Protein AF-X0XK00-F1 (afdb_monomer_lite)

pLDDT: mean 86.01, std 17.43, range [27.38, 98.5]

Secondary structure (DSSP, 8-state):
----------------EEEEEEES--SSEEEEEEEESS--SEEEEEEESSTTS-SB-GGGSEEEEE-TTGGGTEEEEEEE-PPTT-EEEEEEEEESSSEEEESSSSSPEEEEPPP----B-TTSPBPP-PEEEEE-B-TTSSSB-TTPEEEE--TTT-SS-EEEETTSSS-TTEEEEEGGG--

Sequence (183 aa):
MLAAFLICWAHGASAVVSGITFSDVTAGAFAAVWLSDEPVSAATVRVFADGAGTSEITQTLSVTAVSTGLLLGIAKVDVSGVAADTCVYVQTETTGSSSVVEPSSPPYLEVCTEAASRKANALGRPIANDLIRHGILAPDGATPAAGALMLLSVPGLGAHPLSAFAGGGLPSPSAVADLHNLF

Structure (mmCIF, N/CA/C/O backbone):
data_AF-X0XK00-F1
#
_entry.id   AF-X0XK00-F1
#
loop_
_atom_site.group_PDB
_atom_site.id
_atom_site.type_symbol
_atom_site.label_atom_id
_atom_site.label_alt_id
_atom_site.label_comp_id
_atom_site.label_asym_id
_atom_site.label_entity_id
_atom_site.label_seq_id
_atom_site.pdbx_PDB_ins_code
_atom_site.Cartn_x
_atom_site.Cartn_y
_atom_site.Cartn_z
_atom_site.occupancy
_atom_site.B_iso_or_equiv
_atom_site.auth_seq_id
_atom_site.auth_comp_id
_atom_site.auth_asym_id
_atom_site.auth_atom_id
_atom_site.pdbx_PDB_model_num
ATOM 1 N N . MET A 1 1 ? -9.781 -2.656 -44.479 1.00 36.44 1 MET A N 1
ATOM 2 C CA . MET A 1 1 ? -8.563 -2.561 -43.651 1.00 36.44 1 MET A CA 1
ATOM 3 C C . MET A 1 1 ? -8.291 -1.080 -43.455 1.00 36.44 1 MET A C 1
ATOM 5 O O . MET A 1 1 ? -7.930 -0.416 -44.415 1.00 36.44 1 MET A O 1
ATOM 9 N N . LEU A 1 2 ? -8.622 -0.542 -42.281 1.00 27.38 2 LEU A N 1
ATOM 10 C CA . LEU A 1 2 ? -8.510 0.884 -41.973 1.00 27.38 2 LEU A CA 1
ATOM 11 C C . LEU A 1 2 ? -7.689 0.993 -40.686 1.00 27.38 2 LEU A C 1
ATOM 13 O O . LEU A 1 2 ? -8.117 0.490 -39.651 1.00 27.38 2 LEU A O 1
ATOM 17 N N . ALA A 1 3 ? -6.492 1.566 -40.778 1.00 28.45 3 ALA A N 1
ATOM 18 C CA . ALA A 1 3 ? -5.664 1.881 -39.622 1.00 28.45 3 ALA A CA 1
ATOM 19 C C . ALA A 1 3 ? -5.974 3.320 -39.201 1.00 28.45 3 ALA A C 1
ATOM 21 O O . ALA A 1 3 ? -5.832 4.239 -40.006 1.00 28.45 3 ALA A O 1
ATOM 22 N N . ALA A 1 4 ? -6.412 3.507 -37.958 1.00 29.45 4 ALA A N 1
ATOM 23 C CA . ALA A 1 4 ? -6.536 4.820 -37.343 1.00 29.45 4 ALA A CA 1
ATOM 24 C C . ALA A 1 4 ? -5.298 5.060 -36.470 1.00 29.45 4 ALA A C 1
ATOM 26 O O . ALA A 1 4 ? -5.069 4.343 -35.499 1.00 29.45 4 ALA A O 1
ATOM 27 N N . PHE A 1 5 ? -4.494 6.056 -36.841 1.00 29.12 5 PHE A N 1
ATOM 28 C CA . PHE A 1 5 ? -3.445 6.619 -35.994 1.00 29.12 5 PHE A CA 1
ATOM 29 C C . PHE A 1 5 ? -4.077 7.706 -35.118 1.00 29.12 5 PHE A C 1
ATOM 31 O O . PHE A 1 5 ? -4.532 8.727 -35.633 1.00 29.12 5 PHE A O 1
ATOM 38 N N . LEU A 1 6 ? -4.106 7.491 -33.804 1.00 29.06 6 LEU A N 1
ATOM 39 C CA . LEU A 1 6 ? -4.420 8.528 -32.823 1.00 29.06 6 LEU A CA 1
ATOM 40 C C . LEU A 1 6 ? -3.107 9.175 -32.375 1.00 29.06 6 LEU A C 1
ATOM 42 O O . LEU A 1 6 ? -2.339 8.590 -31.618 1.00 29.06 6 LEU A O 1
ATOM 46 N N . ILE A 1 7 ? -2.850 10.387 -32.868 1.00 37.66 7 ILE A N 1
ATOM 47 C CA . ILE A 1 7 ? -1.853 11.294 -32.296 1.00 37.66 7 ILE A CA 1
ATOM 48 C C . ILE A 1 7 ? -2.582 12.069 -31.199 1.00 37.66 7 ILE A C 1
ATOM 50 O O . ILE A 1 7 ? -3.387 12.954 -31.495 1.00 37.66 7 ILE A O 1
ATOM 54 N N . CYS A 1 8 ? -2.352 11.702 -29.939 1.00 31.50 8 CYS A N 1
ATOM 55 C CA . CYS A 1 8 ? -2.875 12.457 -28.808 1.00 31.50 8 CYS A CA 1
ATOM 56 C C . CYS A 1 8 ? -1.949 13.653 -28.559 1.00 31.50 8 CYS A C 1
ATOM 58 O O . CYS A 1 8 ? -0.761 13.489 -28.282 1.00 31.50 8 CYS A O 1
ATOM 60 N N . TRP A 1 9 ? -2.482 14.863 -28.711 1.00 36.12 9 TRP A N 1
ATOM 61 C CA . TRP A 1 9 ? -1.794 16.086 -28.319 1.00 36.12 9 TRP A CA 1
ATOM 62 C C . TRP A 1 9 ? -1.688 16.106 -26.796 1.00 36.12 9 TRP A C 1
ATOM 64 O O . TRP A 1 9 ? -2.719 16.121 -26.126 1.00 36.12 9 TRP A O 1
ATOM 74 N N . ALA A 1 10 ? -0.463 16.122 -26.265 1.00 41.62 10 ALA A N 1
ATOM 75 C CA . ALA A 1 10 ? -0.192 16.265 -24.839 1.00 41.62 10 ALA A CA 1
ATOM 76 C C . ALA A 1 10 ? -0.757 17.599 -24.320 1.00 41.62 10 ALA A C 1
ATOM 78 O O . ALA A 1 10 ? -0.113 18.644 -24.389 1.00 41.62 10 ALA A O 1
ATOM 79 N N . HIS A 1 11 ? -1.988 17.555 -23.822 1.00 41.06 11 HIS A N 1
ATOM 80 C CA . HIS A 1 11 ? -2.536 18.537 -22.900 1.00 41.06 11 HIS A CA 1
ATOM 81 C C . HIS A 1 11 ? -2.357 17.933 -21.515 1.00 41.06 11 HIS A C 1
ATOM 83 O O . HIS A 1 11 ? -2.858 16.834 -21.304 1.00 41.06 11 HIS A O 1
ATOM 89 N N . GLY A 1 12 ? -1.591 18.618 -20.653 1.00 43.31 12 GLY A N 1
ATOM 90 C CA . GLY A 1 12 ? -1.193 18.219 -19.293 1.00 43.31 12 GLY A CA 1
ATOM 91 C C . GLY A 1 12 ? -1.797 16.902 -18.819 1.00 43.31 12 GLY A C 1
ATOM 92 O O . GLY A 1 12 ? -2.921 16.893 -18.323 1.00 43.31 12 GLY A O 1
ATOM 93 N N . ALA A 1 13 ? -1.070 15.803 -19.033 1.00 44.28 13 ALA A N 1
ATOM 94 C CA . ALA A 1 13 ? -1.507 14.493 -18.588 1.00 44.28 13 ALA A CA 1
ATOM 95 C C . ALA A 1 13 ? -1.535 14.514 -17.058 1.00 44.28 13 ALA A C 1
ATOM 97 O O . ALA A 1 13 ? -0.502 14.632 -16.404 1.00 44.28 13 ALA A O 1
ATOM 98 N N . SER A 1 14 ? -2.740 14.498 -16.497 1.00 58.53 14 SER A N 1
ATOM 99 C CA . SER A 1 14 ? -2.912 14.161 -15.094 1.00 58.53 14 SER A CA 1
ATOM 100 C C . SER A 1 14 ? -2.500 12.697 -14.934 1.00 58.53 14 SER A C 1
ATOM 102 O O . SER A 1 14 ? -2.952 11.897 -15.751 1.00 58.53 14 SER A O 1
ATOM 104 N N . ALA A 1 15 ? -1.688 12.341 -13.935 1.00 68.62 15 ALA A N 1
ATOM 105 C CA . ALA A 1 15 ? -1.315 10.947 -13.685 1.00 68.62 15 ALA A 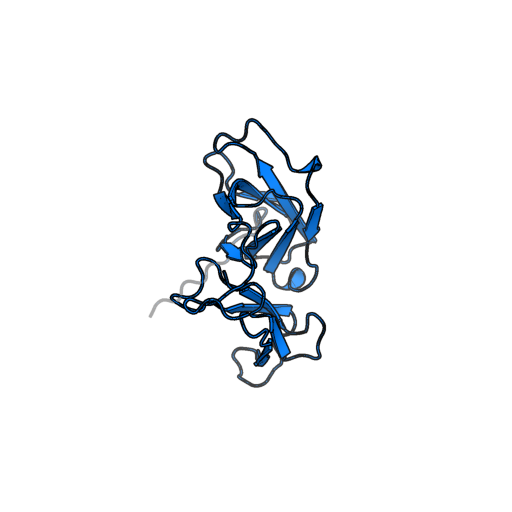CA 1
ATOM 106 C C . ALA A 1 15 ? -2.592 10.109 -13.535 1.00 68.62 15 ALA A C 1
ATOM 108 O O . ALA A 1 15 ? -3.388 10.348 -12.625 1.00 68.62 15 ALA A O 1
ATOM 109 N N . VAL A 1 16 ? -2.841 9.154 -14.424 1.00 83.56 16 VAL A N 1
ATOM 110 C CA . VAL A 1 16 ? -4.029 8.309 -14.301 1.00 83.56 16 VAL A CA 1
ATOM 111 C C . VAL A 1 16 ? -3.704 7.192 -13.320 1.00 83.56 16 VAL A C 1
ATOM 113 O O . VAL A 1 16 ? -2.900 6.306 -13.607 1.00 83.56 16 VAL A O 1
ATOM 116 N N . VAL A 1 17 ? -4.346 7.232 -12.151 1.00 90.19 17 VAL A N 1
ATOM 117 C CA . 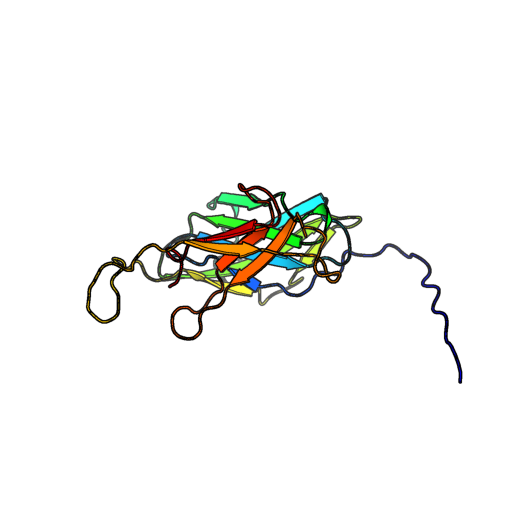VAL A 1 17 ? -4.215 6.203 -11.115 1.00 90.19 17 VAL A CA 1
ATOM 118 C C . VAL A 1 17 ? -5.239 5.091 -11.342 1.00 90.19 17 VAL A C 1
ATOM 120 O O . VAL A 1 17 ? -6.407 5.343 -11.635 1.00 90.19 17 VAL A O 1
ATOM 123 N N . SER A 1 18 ? -4.815 3.836 -11.198 1.00 92.94 18 SER A N 1
ATOM 124 C CA . SER A 1 18 ? -5.688 2.667 -11.322 1.00 92.94 18 SER A CA 1
ATOM 125 C C . SER A 1 18 ? -5.251 1.510 -10.421 1.00 92.94 18 SER A C 1
ATOM 127 O O . SER A 1 18 ? -4.134 1.482 -9.906 1.00 92.94 18 SER A O 1
ATOM 129 N N . GLY A 1 19 ? -6.146 0.535 -10.228 1.00 91.62 19 GLY A N 1
ATOM 130 C CA . GLY A 1 19 ? -5.815 -0.722 -9.550 1.00 91.62 19 GLY A CA 1
ATOM 131 C C . GLY A 1 19 ? -5.444 -0.571 -8.074 1.00 91.62 19 GLY A C 1
ATOM 132 O O . GLY A 1 19 ? -4.612 -1.337 -7.594 1.00 91.62 19 GLY A O 1
ATOM 133 N N . ILE A 1 20 ? -6.026 0.409 -7.369 1.00 95.81 20 ILE A N 1
ATOM 134 C CA . ILE A 1 20 ? -5.771 0.598 -5.938 1.00 95.81 20 ILE A CA 1
ATOM 135 C C . ILE A 1 20 ? -6.235 -0.648 -5.175 1.00 95.81 20 ILE A C 1
ATOM 137 O O . ILE A 1 20 ? -7.388 -1.063 -5.283 1.00 95.81 20 ILE A O 1
ATOM 141 N N . THR A 1 21 ? -5.329 -1.238 -4.404 1.00 96.75 21 THR A N 1
ATOM 142 C CA . THR A 1 21 ? -5.579 -2.402 -3.554 1.00 96.75 21 THR A CA 1
ATOM 143 C C . THR A 1 21 ? -4.784 -2.287 -2.261 1.00 96.75 21 THR A C 1
ATOM 145 O O . THR A 1 21 ? -3.755 -1.614 -2.203 1.00 96.75 21 THR A O 1
ATOM 148 N N . PHE A 1 22 ? -5.235 -2.995 -1.232 1.00 97.44 22 PHE A N 1
ATOM 149 C CA . PHE A 1 22 ? -4.470 -3.175 -0.004 1.00 97.44 22 PHE A CA 1
ATOM 150 C C . PHE A 1 22 ? -3.767 -4.528 -0.011 1.00 97.44 22 PHE A C 1
ATOM 152 O O . PHE A 1 22 ? -4.322 -5.516 -0.496 1.00 97.44 22 PHE A O 1
ATOM 159 N N . SER A 1 23 ? -2.548 -4.563 0.511 1.00 95.81 23 SER A N 1
ATOM 160 C CA . SER A 1 23 ? -1.730 -5.761 0.683 1.00 95.81 23 SER A CA 1
ATOM 161 C C . SER A 1 23 ? -1.050 -5.748 2.046 1.00 95.81 23 SER A C 1
ATOM 163 O O . SER A 1 23 ? -1.068 -4.734 2.737 1.00 95.81 23 SER A O 1
ATOM 165 N N . ASP A 1 24 ? -0.418 -6.860 2.422 1.00 93.94 24 ASP A N 1
ATOM 166 C CA . ASP A 1 24 ? 0.379 -6.975 3.653 1.00 93.94 24 ASP A CA 1
ATOM 167 C C . ASP A 1 24 ? -0.392 -6.514 4.906 1.00 93.94 24 ASP A C 1
ATOM 169 O O . ASP A 1 24 ? 0.168 -5.891 5.809 1.00 93.94 24 ASP A O 1
ATOM 173 N N . VAL A 1 25 ? -1.703 -6.778 4.935 1.00 94.19 25 VAL A N 1
ATOM 174 C CA . VAL A 1 25 ? -2.574 -6.395 6.047 1.00 94.19 25 VAL A CA 1
ATOM 175 C C . VAL A 1 25 ? -2.266 -7.290 7.240 1.00 94.19 25 VAL A C 1
ATOM 177 O O . VAL A 1 25 ? -2.218 -8.512 7.147 1.00 94.19 25 VAL A O 1
ATOM 180 N N . THR A 1 26 ? -2.022 -6.658 8.377 1.00 92.19 26 THR A N 1
ATOM 181 C CA . THR A 1 26 ? -1.709 -7.302 9.649 1.00 92.19 26 THR A CA 1
ATOM 182 C C . THR A 1 26 ? -2.552 -6.675 10.754 1.00 92.19 26 THR A C 1
ATOM 184 O O . THR A 1 26 ? -3.320 -5.742 10.524 1.00 92.19 26 THR A O 1
ATOM 187 N N . ALA A 1 27 ? -2.359 -7.126 11.993 1.00 92.50 27 ALA A N 1
ATOM 188 C CA . ALA A 1 27 ? -3.042 -6.561 13.151 1.00 92.50 27 ALA A CA 1
ATOM 189 C C . ALA A 1 27 ? -2.623 -5.124 13.520 1.00 92.50 27 ALA A C 1
ATOM 191 O O . ALA A 1 27 ? -3.129 -4.583 14.493 1.00 92.50 27 ALA A O 1
ATOM 192 N N . GLY A 1 28 ? -1.686 -4.486 12.816 1.00 94.19 28 GLY A N 1
ATOM 193 C CA . GLY A 1 28 ? -1.363 -3.081 13.107 1.00 94.19 28 GLY A CA 1
ATOM 194 C C . GLY A 1 28 ? -0.738 -2.292 11.966 1.00 94.19 28 GLY A C 1
ATOM 195 O O . GLY A 1 28 ? -0.203 -1.198 12.173 1.00 94.19 28 GLY A O 1
ATOM 196 N N . ALA A 1 29 ? -0.767 -2.861 10.767 1.00 96.38 29 ALA A N 1
ATOM 197 C CA . ALA A 1 29 ? -0.187 -2.278 9.574 1.00 96.38 29 ALA A CA 1
ATOM 198 C C . ALA A 1 29 ? -0.867 -2.836 8.325 1.00 96.38 29 ALA A C 1
ATOM 200 O O . ALA A 1 29 ? -1.423 -3.933 8.361 1.00 96.38 29 ALA A O 1
ATOM 201 N N . PHE A 1 30 ? -0.776 -2.092 7.234 1.00 97.44 30 PHE A N 1
ATOM 202 C CA . PHE A 1 30 ? -1.151 -2.513 5.890 1.00 97.44 30 PHE A CA 1
ATOM 203 C C . PHE A 1 30 ? -0.300 -1.749 4.874 1.00 97.44 30 PHE A C 1
ATOM 205 O O . PHE A 1 30 ? 0.314 -0.735 5.203 1.00 97.44 30 PHE A O 1
ATOM 212 N N . ALA A 1 31 ? -0.298 -2.196 3.626 1.00 98.00 31 ALA A N 1
ATOM 213 C CA . ALA A 1 31 ? 0.248 -1.449 2.505 1.00 98.00 31 ALA A CA 1
ATOM 214 C C . ALA A 1 31 ? -0.863 -1.084 1.519 1.00 98.00 31 ALA A C 1
ATOM 216 O O . ALA A 1 31 ? -1.716 -1.910 1.199 1.00 98.00 31 ALA A O 1
ATOM 217 N N . ALA A 1 32 ? -0.843 0.148 1.021 1.00 98.12 32 ALA A N 1
ATOM 218 C CA . ALA A 1 32 ? -1.645 0.564 -0.122 1.00 98.12 32 ALA A CA 1
ATOM 219 C C . ALA A 1 32 ? -0.789 0.474 -1.387 1.00 98.12 32 ALA A C 1
ATOM 221 O O . ALA A 1 32 ? 0.343 0.958 -1.411 1.00 98.12 32 ALA A O 1
ATOM 222 N N . VAL A 1 33 ? -1.329 -0.146 -2.432 1.00 97.94 33 VAL A N 1
ATOM 223 C CA . VAL A 1 33 ? -0.649 -0.379 -3.706 1.00 97.94 33 VAL A CA 1
ATOM 224 C C . VAL A 1 33 ? -1.532 0.102 -4.841 1.00 97.94 33 VAL A C 1
ATOM 226 O O . VAL A 1 33 ? -2.726 -0.183 -4.851 1.00 97.94 33 VAL A O 1
ATOM 229 N N . TRP A 1 34 ? -0.952 0.795 -5.815 1.00 97.38 34 TRP A N 1
ATOM 230 C CA . TRP A 1 34 ? -1.658 1.203 -7.025 1.00 97.38 34 TRP A CA 1
ATOM 231 C C . TRP A 1 34 ? -0.703 1.421 -8.196 1.00 97.38 34 TRP A C 1
ATOM 233 O O . TRP A 1 34 ? 0.523 1.415 -8.048 1.00 97.38 34 TRP A O 1
ATOM 243 N N . LEU A 1 35 ? -1.290 1.599 -9.376 1.00 96.06 35 LEU A N 1
ATOM 244 C CA . LEU A 1 35 ? -0.587 1.838 -10.627 1.00 96.06 35 LEU A CA 1
ATOM 245 C C . LEU A 1 35 ? -0.860 3.254 -11.131 1.00 96.06 35 LEU A C 1
ATOM 247 O O . LEU A 1 35 ? -1.966 3.771 -10.992 1.00 96.06 35 LEU A O 1
ATOM 251 N N . SER A 1 36 ? 0.154 3.834 -11.751 1.00 95.19 36 SER A N 1
ATOM 252 C CA . SER A 1 36 ? 0.158 5.096 -12.478 1.00 95.19 36 SER A CA 1
ATOM 253 C C . SER A 1 36 ? 0.568 4.811 -13.922 1.00 95.19 36 SER A 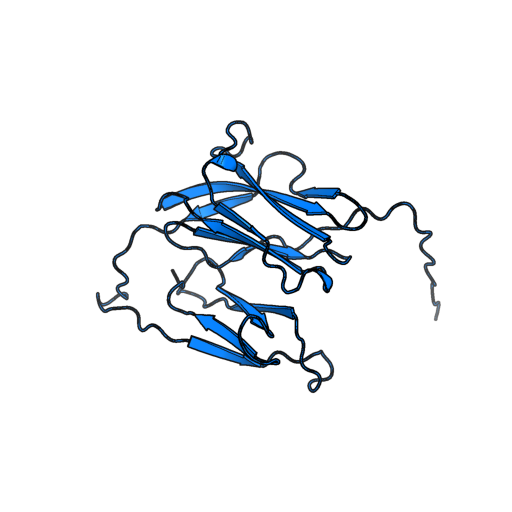C 1
ATOM 255 O O . SER A 1 36 ? 1.411 3.948 -14.176 1.00 95.19 36 SER A O 1
ATOM 257 N N . ASP A 1 37 ? -0.025 5.523 -14.876 1.00 93.62 37 ASP A N 1
ATOM 258 C CA . ASP A 1 37 ? 0.346 5.451 -16.295 1.00 93.62 37 ASP A CA 1
ATOM 259 C C . ASP A 1 37 ? 1.665 6.177 -16.620 1.00 93.62 37 ASP A C 1
ATOM 261 O O . ASP A 1 37 ? 2.212 6.030 -17.715 1.00 93.62 37 ASP A O 1
ATOM 265 N N . GLU A 1 38 ? 2.211 6.904 -15.647 1.00 93.50 38 GLU A N 1
ATOM 266 C CA . GLU A 1 38 ? 3.515 7.559 -15.704 1.00 93.50 38 GLU A CA 1
ATOM 267 C C . GLU A 1 38 ? 4.399 7.234 -14.483 1.00 93.50 38 GLU A C 1
ATOM 269 O O . GLU A 1 38 ? 3.888 6.808 -13.438 1.00 93.50 38 GLU A O 1
ATOM 274 N N . PRO A 1 39 ? 5.727 7.461 -14.568 1.00 95.12 39 PRO A N 1
ATOM 275 C CA . PRO A 1 39 ? 6.619 7.366 -13.417 1.00 95.12 39 PRO A CA 1
ATOM 276 C C . PRO A 1 39 ? 6.163 8.239 -12.243 1.00 95.12 39 PRO A C 1
ATOM 278 O O . PRO A 1 39 ? 5.835 9.414 -12.404 1.00 95.12 39 PRO A O 1
ATOM 281 N N . VAL A 1 40 ? 6.223 7.677 -11.040 1.00 95.31 40 VAL A N 1
ATOM 282 C CA . VAL A 1 40 ? 5.848 8.355 -9.800 1.00 95.31 40 VAL A CA 1
ATOM 283 C C . VAL A 1 40 ? 7.087 8.995 -9.175 1.00 95.31 40 VAL A C 1
ATOM 285 O O . VAL A 1 40 ? 8.110 8.343 -8.981 1.00 95.31 40 VAL A O 1
ATOM 288 N N . SER A 1 41 ? 7.004 10.280 -8.843 1.00 95.31 41 SER A N 1
ATOM 289 C CA . SER A 1 41 ? 8.061 11.005 -8.123 1.00 95.31 41 SER A CA 1
ATOM 290 C C . SER A 1 41 ? 7.872 10.953 -6.605 1.00 95.31 41 SER A C 1
ATOM 292 O O . SER A 1 41 ? 8.850 10.856 -5.865 1.00 95.31 41 SER A O 1
ATOM 294 N N . ALA A 1 42 ? 6.619 10.958 -6.141 1.00 96.25 42 ALA A N 1
ATOM 295 C CA . ALA A 1 42 ? 6.249 10.754 -4.747 1.00 96.25 42 ALA A CA 1
ATOM 296 C C . ALA A 1 42 ? 4.868 10.094 -4.644 1.00 96.25 42 ALA A C 1
ATOM 298 O O . ALA A 1 42 ? 3.979 10.364 -5.450 1.00 96.25 42 ALA A O 1
ATOM 299 N N . ALA A 1 43 ? 4.690 9.251 -3.632 1.00 97.31 43 ALA A N 1
ATOM 300 C CA . ALA A 1 43 ? 3.427 8.607 -3.295 1.00 97.31 43 ALA A CA 1
ATOM 301 C C . ALA A 1 43 ? 3.198 8.740 -1.789 1.00 97.31 43 ALA A C 1
ATOM 303 O O . ALA A 1 43 ? 4.142 8.630 -1.010 1.00 97.31 43 ALA A O 1
ATOM 304 N N . THR A 1 44 ? 1.963 8.975 -1.371 1.00 98.06 44 THR A N 1
ATOM 305 C CA . THR A 1 44 ? 1.576 8.949 0.042 1.00 98.06 44 THR A CA 1
ATOM 306 C C . THR A 1 44 ? 0.107 8.561 0.163 1.00 98.06 44 THR A C 1
ATOM 308 O O . THR A 1 44 ? -0.586 8.369 -0.838 1.00 98.06 44 THR A O 1
ATOM 311 N N . VAL A 1 45 ? -0.370 8.417 1.392 1.00 98.38 45 VAL A N 1
ATOM 312 C CA . VAL A 1 45 ? -1.787 8.238 1.687 1.00 98.38 45 VAL A CA 1
ATOM 313 C C . VAL A 1 45 ? -2.215 9.164 2.816 1.00 98.38 45 VAL A C 1
ATOM 315 O O . VAL A 1 45 ? -1.426 9.475 3.710 1.00 98.38 45 VAL A O 1
ATOM 318 N N . ARG A 1 46 ? -3.484 9.563 2.794 1.00 98.31 46 ARG A N 1
ATOM 319 C CA . ARG A 1 46 ? -4.195 10.095 3.956 1.00 98.31 46 ARG A CA 1
ATOM 320 C C . ARG A 1 46 ? -5.078 9.012 4.536 1.00 98.31 46 ARG A C 1
ATOM 322 O O . ARG A 1 46 ? -5.724 8.273 3.792 1.00 98.31 46 ARG A O 1
ATOM 329 N N . VAL A 1 47 ? -5.110 8.937 5.859 1.00 98.44 47 VAL A N 1
ATOM 330 C CA . VAL A 1 47 ? -5.883 7.940 6.596 1.00 98.44 47 VAL A CA 1
ATOM 331 C C . VAL A 1 47 ? -6.882 8.650 7.493 1.00 98.44 47 VAL A C 1
ATOM 333 O O . VAL A 1 47 ? -6.525 9.572 8.226 1.00 98.44 47 VAL A O 1
ATOM 336 N N . PHE A 1 48 ? -8.127 8.198 7.452 1.00 98.50 48 PHE A N 1
ATOM 337 C CA . PHE A 1 48 ? -9.255 8.752 8.182 1.00 98.50 48 PHE A CA 1
ATOM 338 C C . PHE A 1 48 ? -9.886 7.685 9.081 1.00 98.50 48 PHE A C 1
ATOM 340 O O . PHE A 1 48 ? -9.930 6.505 8.728 1.00 98.50 48 PHE A O 1
ATOM 347 N N . ALA A 1 49 ? -10.396 8.109 10.236 1.00 97.69 49 ALA A N 1
ATOM 348 C CA . ALA A 1 49 ? -11.135 7.253 11.162 1.00 97.69 49 ALA A CA 1
ATOM 349 C C . ALA A 1 49 ? -12.602 7.035 10.740 1.00 97.69 49 ALA A C 1
ATOM 351 O O . ALA A 1 49 ? -13.277 6.169 11.288 1.00 97.69 49 ALA A O 1
ATOM 352 N N . ASP A 1 50 ? -13.102 7.812 9.775 1.00 96.56 50 ASP A N 1
ATOM 353 C CA . ASP A 1 50 ? -14.469 7.733 9.261 1.00 96.56 50 ASP A CA 1
ATOM 354 C C . ASP A 1 50 ? -14.518 7.795 7.730 1.00 96.56 50 ASP A C 1
ATOM 356 O O . ASP A 1 50 ? -13.725 8.484 7.084 1.00 96.56 50 ASP A O 1
ATOM 360 N N . GLY A 1 51 ? -15.507 7.115 7.146 1.00 92.75 51 GLY A N 1
ATOM 361 C CA . GLY A 1 51 ? -15.676 7.041 5.694 1.00 92.75 51 GLY A CA 1
ATOM 362 C C . GLY A 1 51 ? -16.088 8.357 5.036 1.00 92.75 51 GLY A C 1
ATOM 363 O O . GLY A 1 51 ? -15.988 8.468 3.816 1.00 92.75 51 GLY A O 1
ATOM 364 N N . ALA A 1 52 ? -16.526 9.353 5.818 1.00 93.19 52 ALA A N 1
ATOM 365 C CA . ALA A 1 52 ? -16.836 10.695 5.329 1.00 93.19 52 ALA A CA 1
ATOM 366 C C . ALA A 1 52 ? -15.593 11.602 5.247 1.00 93.19 52 ALA A C 1
ATOM 368 O O . ALA A 1 52 ? -15.688 12.706 4.711 1.00 93.19 52 ALA A O 1
ATOM 369 N N . GLY A 1 53 ? -14.435 11.149 5.741 1.00 93.88 53 GLY A N 1
ATOM 370 C CA . GLY A 1 53 ? -13.182 11.889 5.651 1.00 93.88 53 GLY A CA 1
ATOM 371 C C . GLY A 1 53 ? -13.077 13.083 6.599 1.00 93.88 53 GLY A C 1
ATOM 372 O O . GLY A 1 53 ? -12.330 14.017 6.317 1.00 93.88 53 GLY A O 1
ATOM 373 N N . THR A 1 54 ? -13.848 13.102 7.689 1.00 95.62 54 THR A N 1
ATOM 374 C CA . THR A 1 54 ? -13.913 14.253 8.609 1.00 95.62 54 THR A CA 1
ATOM 375 C C . THR A 1 54 ? -12.867 14.206 9.726 1.00 95.62 54 THR A C 1
ATOM 377 O O . THR A 1 54 ? -12.476 15.249 10.250 1.00 95.62 54 THR A O 1
ATOM 380 N N . SER A 1 55 ? -12.382 13.014 10.070 1.00 97.06 55 SER A N 1
ATOM 381 C CA . SER A 1 55 ? -11.409 12.748 11.124 1.00 97.06 55 SER A CA 1
ATOM 382 C C . SER A 1 55 ? -10.147 12.130 10.529 1.00 97.06 55 SER A C 1
ATOM 384 O O . SER A 1 55 ? -9.997 10.912 10.457 1.00 97.06 55 SER A O 1
ATOM 386 N N . GLU A 1 56 ? -9.228 12.980 10.070 1.00 97.88 56 GLU A N 1
ATOM 387 C CA . GLU A 1 56 ? -7.920 12.536 9.581 1.00 97.88 56 GLU A CA 1
ATOM 388 C C . GLU A 1 56 ? -7.003 12.134 10.751 1.00 97.88 56 GLU A C 1
ATOM 390 O O . GLU A 1 56 ? -6.817 12.895 11.702 1.00 97.88 56 GLU A O 1
ATOM 395 N N . ILE A 1 57 ? -6.400 10.947 10.660 1.00 98.19 57 ILE A N 1
ATOM 396 C CA . ILE A 1 57 ? -5.488 10.366 11.659 1.00 98.19 57 ILE A CA 1
ATOM 397 C C . ILE A 1 57 ? -4.081 10.104 11.103 1.00 98.19 57 ILE A C 1
ATOM 399 O O . ILE A 1 57 ? -3.238 9.554 11.804 1.00 98.19 57 ILE A O 1
ATOM 403 N N . THR A 1 58 ? -3.781 10.522 9.868 1.00 97.94 58 THR A N 1
ATOM 404 C CA . THR A 1 58 ? -2.492 10.282 9.188 1.00 97.94 58 THR A CA 1
ATOM 405 C C . THR A 1 58 ? -1.277 10.624 10.061 1.00 97.94 58 THR A C 1
ATOM 407 O O . THR A 1 58 ? -0.313 9.869 10.108 1.00 97.94 58 THR A O 1
ATOM 410 N N . GLN A 1 59 ? -1.334 11.739 10.798 1.00 97.25 59 GLN A N 1
ATOM 411 C CA . GLN A 1 59 ? -0.221 12.242 11.618 1.00 97.25 59 GLN A CA 1
ATOM 412 C C . GLN A 1 59 ? 0.088 11.383 12.854 1.00 97.25 59 GLN A C 1
ATOM 414 O O . GLN A 1 59 ? 1.149 11.542 13.454 1.00 97.25 59 GLN A O 1
ATOM 419 N N . THR A 1 60 ? -0.821 10.493 13.264 1.00 97.25 60 THR A N 1
ATOM 420 C CA . THR A 1 60 ? -0.575 9.554 14.371 1.00 97.25 60 THR A CA 1
ATOM 421 C C . THR A 1 60 ? -0.019 8.217 13.887 1.00 97.25 60 THR A C 1
ATOM 423 O O . THR A 1 60 ? 0.247 7.341 14.707 1.00 97.25 60 THR A O 1
ATOM 426 N N . LEU A 1 61 ? 0.124 8.044 12.573 1.00 98.12 61 LEU A N 1
ATOM 427 C CA . LEU A 1 61 ? 0.580 6.820 11.927 1.00 98.12 61 LEU A CA 1
ATOM 428 C C . LEU A 1 61 ? 1.973 7.020 11.326 1.00 98.12 61 LEU A C 1
ATOM 430 O O . LEU A 1 61 ? 2.411 8.138 11.054 1.00 98.12 61 LEU A O 1
ATOM 434 N N . SER A 1 62 ? 2.673 5.916 11.084 1.00 98.44 62 SER A N 1
ATOM 435 C CA . SER A 1 62 ? 3.876 5.922 10.257 1.00 98.44 62 SER A CA 1
ATOM 436 C C . SER A 1 62 ? 3.489 5.557 8.829 1.00 98.44 62 SER A C 1
ATOM 438 O O . SER A 1 62 ? 3.009 4.451 8.588 1.00 98.44 62 SER A O 1
ATOM 440 N N . VAL A 1 63 ? 3.690 6.494 7.900 1.00 98.38 63 VAL A N 1
ATOM 441 C CA . VAL A 1 63 ? 3.377 6.352 6.472 1.00 98.38 63 VAL A CA 1
ATOM 442 C C . VAL A 1 63 ? 4.670 6.497 5.678 1.00 98.38 63 VAL A C 1
ATOM 444 O O . VAL A 1 63 ? 5.323 7.538 5.746 1.00 98.38 63 VAL A O 1
ATOM 447 N N . THR A 1 64 ? 5.067 5.452 4.952 1.00 98.00 64 THR A N 1
ATOM 448 C CA . THR A 1 64 ? 6.341 5.417 4.221 1.00 98.00 64 THR A CA 1
ATOM 449 C C . THR A 1 64 ? 6.143 4.888 2.808 1.00 98.00 64 THR A C 1
ATOM 451 O O . THR A 1 64 ? 5.674 3.771 2.613 1.00 98.00 64 THR A O 1
ATOM 454 N N . ALA A 1 65 ? 6.543 5.670 1.807 1.00 96.38 65 ALA A N 1
ATOM 455 C CA . ALA A 1 65 ? 6.565 5.208 0.426 1.00 96.38 65 ALA A CA 1
ATOM 456 C C . ALA A 1 65 ? 7.751 4.271 0.175 1.00 96.38 65 ALA A C 1
ATOM 458 O O . ALA A 1 65 ? 8.898 4.595 0.497 1.00 96.38 65 ALA A O 1
ATOM 459 N N . VAL A 1 66 ? 7.486 3.137 -0.466 1.00 94.88 66 VAL A N 1
ATOM 460 C CA . VAL A 1 66 ? 8.527 2.239 -0.957 1.00 94.88 66 VAL A CA 1
ATOM 461 C C . VAL A 1 66 ? 9.022 2.773 -2.297 1.00 94.88 66 VAL A C 1
ATOM 463 O O . VAL A 1 66 ? 8.258 2.927 -3.244 1.00 94.88 66 VAL A O 1
ATOM 466 N N . SER A 1 67 ? 10.322 3.054 -2.394 1.00 91.75 67 SER A N 1
ATOM 467 C CA . SER A 1 67 ? 10.916 3.672 -3.589 1.00 91.75 67 SER A CA 1
ATOM 468 C C . SER A 1 67 ? 11.056 2.722 -4.782 1.00 91.75 67 SER A C 1
ATOM 470 O O . SER A 1 67 ? 11.248 3.157 -5.919 1.00 91.75 67 SER A O 1
ATOM 472 N N . THR A 1 68 ? 10.981 1.415 -4.535 1.00 91.50 68 THR A N 1
ATOM 473 C CA . THR A 1 68 ? 11.084 0.399 -5.585 1.00 91.50 68 THR A CA 1
ATOM 474 C C . THR A 1 68 ? 9.822 0.419 -6.444 1.00 91.50 68 THR A C 1
ATOM 476 O O . THR A 1 68 ? 8.723 0.464 -5.913 1.00 91.50 68 THR A O 1
ATOM 479 N N . GLY A 1 69 ? 9.973 0.403 -7.771 1.00 90.94 69 GLY A N 1
ATOM 480 C CA . GLY A 1 69 ? 8.839 0.388 -8.704 1.00 90.94 69 GLY A CA 1
ATOM 481 C C . GLY A 1 69 ? 8.260 1.763 -9.062 1.00 90.94 69 GLY A C 1
ATOM 482 O O . GLY A 1 69 ? 7.563 1.855 -10.069 1.00 90.94 69 GLY A O 1
ATOM 483 N N . LEU A 1 70 ? 8.623 2.842 -8.354 1.00 93.75 70 LEU A N 1
ATOM 484 C CA . LEU A 1 70 ? 8.110 4.192 -8.642 1.00 93.75 70 LEU A CA 1
ATO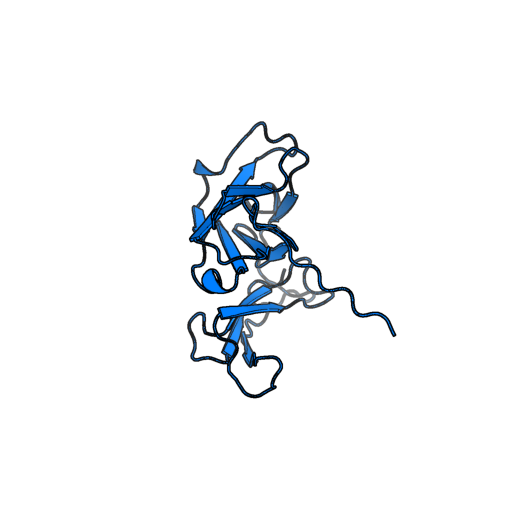M 485 C C . LEU A 1 70 ? 8.390 4.639 -10.088 1.00 93.75 70 LEU A C 1
ATOM 487 O O . LEU A 1 70 ? 7.500 5.139 -10.771 1.00 93.75 70 LEU A O 1
ATOM 491 N N . LEU A 1 71 ? 9.597 4.373 -10.602 1.00 93.19 71 LEU A N 1
ATOM 492 C CA . LEU A 1 71 ? 9.959 4.676 -11.997 1.00 93.19 71 LEU A CA 1
ATOM 493 C C . LEU A 1 71 ? 9.177 3.851 -13.033 1.00 93.19 71 LEU A C 1
ATOM 495 O O . LEU A 1 71 ? 9.163 4.210 -14.206 1.00 93.19 71 LEU A O 1
ATOM 499 N N . LEU A 1 72 ? 8.544 2.756 -12.607 1.00 92.88 72 LEU A N 1
ATOM 500 C CA . LEU A 1 72 ? 7.674 1.913 -13.429 1.00 92.88 72 LEU A CA 1
ATOM 501 C C . LEU A 1 72 ? 6.191 2.277 -13.270 1.00 92.88 72 LEU A C 1
ATOM 503 O O . LEU A 1 72 ? 5.341 1.548 -13.770 1.00 92.88 72 LEU A O 1
ATOM 507 N N . GLY A 1 73 ? 5.875 3.356 -12.546 1.00 95.06 73 GLY A N 1
ATOM 508 C CA . GLY A 1 73 ? 4.497 3.742 -12.256 1.00 95.06 73 GLY A CA 1
ATOM 509 C C . GLY A 1 73 ? 3.841 2.903 -11.157 1.00 95.06 73 GLY A C 1
ATOM 510 O O . GLY A 1 73 ? 2.628 2.940 -11.013 1.00 95.06 73 GLY A O 1
ATOM 511 N N . ILE A 1 74 ? 4.600 2.130 -10.376 1.00 96.19 74 ILE A N 1
ATOM 512 C CA . ILE A 1 74 ? 4.051 1.324 -9.280 1.00 96.19 74 ILE A CA 1
ATOM 513 C C . ILE A 1 74 ? 4.290 2.060 -7.969 1.00 96.19 74 ILE A C 1
ATOM 515 O O . ILE A 1 74 ? 5.436 2.271 -7.574 1.00 96.19 74 ILE A O 1
ATOM 519 N N . ALA A 1 75 ? 3.213 2.411 -7.277 1.00 97.25 75 ALA A N 1
ATOM 520 C CA . ALA A 1 75 ? 3.279 2.986 -5.946 1.00 97.25 75 ALA A CA 1
ATOM 521 C C . ALA A 1 75 ? 2.923 1.927 -4.903 1.00 97.25 75 ALA A C 1
ATOM 523 O O . ALA A 1 75 ? 1.925 1.218 -5.030 1.00 97.25 75 ALA A O 1
ATOM 524 N N . LYS A 1 76 ? 3.748 1.838 -3.859 1.00 97.75 76 LYS A N 1
ATOM 525 C CA . LYS A 1 76 ? 3.458 1.098 -2.631 1.00 97.75 76 LYS A CA 1
ATOM 526 C C . LYS A 1 76 ? 3.756 2.010 -1.449 1.00 97.75 76 LYS A C 1
ATOM 528 O O . LYS A 1 76 ? 4.848 2.573 -1.370 1.00 97.75 76 LYS A O 1
ATOM 533 N N . VAL A 1 77 ? 2.799 2.147 -0.543 1.00 98.50 77 VAL A N 1
ATOM 534 C CA . VAL A 1 77 ? 2.936 2.935 0.683 1.00 98.50 77 VAL A CA 1
ATOM 535 C C . VAL A 1 77 ? 2.609 2.050 1.872 1.00 98.50 77 VAL A C 1
ATOM 537 O O . VAL A 1 77 ? 1.487 1.562 1.990 1.00 98.50 77 VAL A O 1
ATOM 540 N N . ASP A 1 78 ? 3.593 1.860 2.744 1.00 98.25 78 ASP A N 1
ATOM 541 C CA . ASP A 1 78 ? 3.448 1.123 3.992 1.00 98.25 78 ASP A CA 1
ATOM 542 C C . ASP A 1 78 ? 2.866 2.052 5.066 1.00 98.25 78 ASP A C 1
ATOM 544 O O . ASP A 1 78 ? 3.372 3.155 5.293 1.00 98.25 78 ASP A O 1
ATOM 548 N N . VAL A 1 79 ? 1.811 1.595 5.738 1.00 98.50 79 VAL A N 1
ATOM 549 C CA . VAL A 1 79 ? 1.138 2.288 6.840 1.00 98.50 79 VAL A CA 1
ATOM 550 C C . VAL A 1 79 ? 1.212 1.412 8.083 1.00 98.50 79 VAL A C 1
ATOM 552 O O . VAL A 1 79 ? 0.809 0.252 8.057 1.00 98.50 79 VAL A O 1
ATOM 555 N N . SER A 1 80 ? 1.700 1.955 9.196 1.00 98.06 80 SER A N 1
ATOM 556 C CA . SER A 1 80 ? 1.772 1.239 10.475 1.00 98.06 80 SER A CA 1
ATOM 557 C C . SER A 1 80 ? 1.387 2.119 11.662 1.00 98.06 80 SER A C 1
ATOM 559 O O . SER A 1 80 ? 1.387 3.348 11.575 1.00 98.06 80 SER A O 1
ATOM 561 N N . GLY A 1 81 ? 1.045 1.477 12.782 1.00 97.12 81 GLY A N 1
ATOM 562 C CA . GLY A 1 81 ? 0.557 2.150 13.991 1.00 97.12 81 GLY A CA 1
ATOM 563 C C . GLY A 1 81 ? -0.969 2.199 14.096 1.00 97.12 81 GLY A C 1
ATOM 564 O O . GLY A 1 81 ? -1.499 2.875 14.973 1.00 97.12 81 GLY A O 1
ATOM 565 N N . VAL A 1 82 ? -1.674 1.476 13.223 1.00 97.12 82 VAL A N 1
ATOM 566 C CA . VAL A 1 82 ? -3.125 1.290 13.321 1.00 97.12 82 VAL A CA 1
ATOM 567 C C . VAL A 1 82 ? -3.408 0.260 14.419 1.00 97.12 82 VAL A C 1
ATOM 569 O O . VAL A 1 82 ? -2.613 -0.654 14.636 1.00 97.12 82 VAL A O 1
ATOM 572 N N . ALA A 1 83 ? -4.509 0.414 15.150 1.00 96.56 83 ALA A N 1
ATOM 573 C CA . ALA A 1 83 ? -4.925 -0.589 16.128 1.00 96.56 83 ALA A CA 1
ATOM 574 C C . ALA A 1 83 ? -5.364 -1.890 15.430 1.00 96.56 83 ALA A C 1
ATOM 576 O O . ALA A 1 83 ? -5.730 -1.872 14.258 1.00 96.56 83 ALA A O 1
ATOM 577 N N . ALA A 1 84 ? -5.324 -3.013 16.147 1.00 95.12 84 ALA A N 1
ATOM 578 C CA . ALA A 1 84 ? -5.848 -4.289 15.655 1.00 95.12 84 ALA A CA 1
ATOM 579 C C . ALA A 1 84 ? -7.372 -4.259 1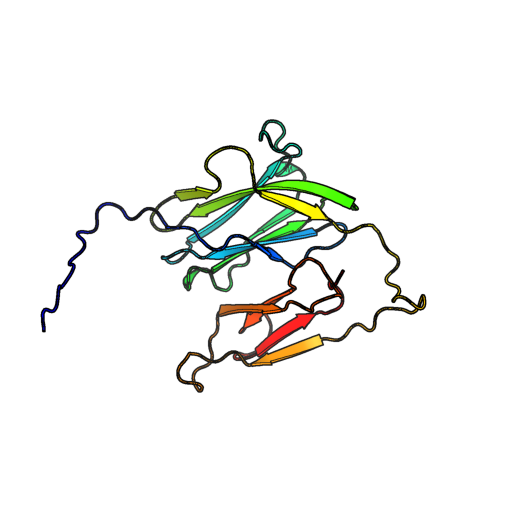5.540 1.00 95.12 84 ALA A C 1
ATOM 581 O O . ALA A 1 84 ? -8.019 -3.517 16.280 1.00 95.12 84 ALA A O 1
ATOM 582 N N . ASP A 1 85 ? -7.926 -5.093 14.657 1.00 95.06 85 ASP A N 1
ATOM 583 C CA . ASP A 1 85 ? -9.375 -5.224 14.443 1.00 95.06 85 ASP A CA 1
ATOM 584 C C . ASP A 1 85 ? -10.065 -3.865 14.213 1.00 95.06 85 ASP A C 1
ATOM 586 O O . ASP A 1 85 ? -11.092 -3.544 14.810 1.00 95.06 85 ASP A O 1
ATOM 590 N N . THR A 1 86 ? -9.425 -2.992 13.430 1.00 97.00 86 THR A N 1
ATOM 591 C CA . THR A 1 86 ? -9.857 -1.603 13.236 1.00 97.00 86 THR A CA 1
ATOM 592 C C . THR A 1 86 ? -9.948 -1.284 11.751 1.00 97.00 86 THR A C 1
ATOM 594 O O . THR A 1 86 ? -8.963 -1.399 11.022 1.00 97.00 86 THR A O 1
ATOM 597 N N . CYS A 1 87 ? -11.123 -0.831 11.314 1.00 97.75 87 CYS A N 1
ATOM 598 C CA . CYS A 1 87 ? -11.331 -0.308 9.968 1.00 97.75 87 CYS A CA 1
ATOM 599 C C . CYS A 1 87 ? -10.963 1.175 9.900 1.00 97.75 87 CYS A C 1
ATOM 601 O O . CYS A 1 87 ? -11.379 1.972 10.742 1.00 97.75 87 CYS A O 1
ATOM 603 N N . VAL A 1 88 ? -10.179 1.534 8.890 1.00 98.38 88 VAL A N 1
ATOM 604 C CA . VAL A 1 88 ? -9.805 2.910 8.555 1.00 98.38 88 VAL A CA 1
ATOM 605 C C . VAL A 1 88 ? -10.090 3.165 7.081 1.00 98.38 88 VAL A C 1
ATOM 607 O O . VAL A 1 88 ? -10.253 2.233 6.293 1.00 98.38 88 VAL A O 1
ATOM 610 N N . TYR A 1 89 ? -10.129 4.436 6.701 1.00 98.50 89 TYR A N 1
ATOM 611 C CA . TYR A 1 89 ? -10.465 4.856 5.348 1.00 98.50 89 TYR A CA 1
ATOM 612 C C . TYR A 1 89 ? -9.301 5.608 4.721 1.00 98.50 89 TYR A C 1
ATOM 614 O O . TYR A 1 89 ? -8.692 6.461 5.362 1.00 98.50 89 TYR A O 1
ATOM 622 N N . VAL A 1 90 ? -8.974 5.295 3.472 1.00 98.44 90 VAL A N 1
ATOM 623 C CA . VAL A 1 90 ? -7.730 5.722 2.833 1.00 98.44 90 VAL A CA 1
ATOM 624 C C . VAL A 1 90 ? -8.012 6.487 1.548 1.00 98.44 90 VAL A C 1
ATOM 626 O O . VAL A 1 90 ? -8.783 6.048 0.691 1.00 98.44 90 VAL A O 1
ATOM 629 N N . GLN A 1 91 ? -7.333 7.620 1.409 1.00 98.00 91 GLN A N 1
ATOM 630 C CA . GLN A 1 91 ? -7.194 8.364 0.163 1.00 98.00 91 GLN A CA 1
ATOM 631 C C . GLN A 1 91 ? -5.724 8.310 -0.257 1.00 98.00 91 GLN A C 1
ATOM 633 O O . GLN A 1 91 ? -4.829 8.606 0.531 1.00 98.00 91 GLN A O 1
ATOM 638 N N . THR A 1 92 ? -5.465 7.913 -1.493 1.00 97.56 92 THR A N 1
ATOM 639 C CA . THR A 1 92 ? -4.123 7.872 -2.077 1.00 97.56 92 THR A CA 1
ATOM 640 C C . THR A 1 92 ? -3.760 9.227 -2.665 1.00 97.56 92 THR A C 1
ATOM 642 O O . THR A 1 92 ? -4.625 9.934 -3.179 1.00 97.56 92 THR A O 1
ATOM 645 N N . GLU A 1 93 ? -2.480 9.585 -2.612 1.00 97.12 93 GLU A N 1
ATOM 646 C CA . GLU A 1 93 ? -1.938 10.748 -3.306 1.00 97.12 93 GLU A CA 1
ATOM 647 C C . GLU A 1 93 ? -0.717 10.333 -4.123 1.00 97.12 93 GLU A C 1
ATOM 649 O O . GLU A 1 93 ? 0.233 9.734 -3.612 1.00 97.12 93 GLU A O 1
ATOM 654 N N . THR A 1 94 ? -0.730 10.679 -5.404 1.00 96.50 94 THR A N 1
ATOM 655 C CA . THR A 1 94 ? 0.345 10.394 -6.354 1.00 96.50 94 THR A CA 1
ATOM 656 C C . THR A 1 94 ? 0.858 11.701 -6.919 1.00 96.50 94 THR A C 1
ATOM 658 O O . THR A 1 94 ? 0.074 12.542 -7.341 1.00 96.50 94 THR A O 1
ATOM 661 N N . THR A 1 95 ? 2.173 11.878 -6.946 1.00 95.56 95 THR A N 1
ATOM 662 C CA . THR A 1 95 ? 2.827 13.005 -7.611 1.00 95.56 95 THR A CA 1
ATOM 663 C C . THR A 1 95 ? 3.746 12.468 -8.698 1.00 95.56 95 THR A C 1
ATOM 665 O O . THR A 1 95 ? 4.746 11.815 -8.400 1.00 95.56 95 THR A O 1
ATOM 668 N N . GLY A 1 96 ? 3.421 12.749 -9.954 1.00 91.69 96 GLY A N 1
ATOM 669 C CA . GLY A 1 96 ? 4.246 12.497 -11.135 1.00 91.69 96 GLY A CA 1
ATOM 670 C C . GLY A 1 96 ? 4.549 13.814 -11.847 1.00 91.69 96 GLY A C 1
ATOM 671 O O . GLY A 1 96 ? 5.114 14.730 -11.247 1.00 91.69 96 GLY A O 1
ATOM 672 N N . SER A 1 97 ? 4.136 13.937 -13.107 1.00 90.94 97 SER A N 1
ATOM 673 C CA . SER A 1 97 ? 4.095 15.222 -13.820 1.00 90.94 97 SER A CA 1
ATOM 674 C C . SER A 1 97 ? 3.012 16.161 -13.269 1.00 90.94 97 SER A C 1
ATOM 676 O O . SER A 1 97 ? 3.095 17.383 -13.415 1.00 90.94 97 SER A O 1
ATOM 678 N N . SER A 1 98 ? 2.023 15.585 -12.589 1.00 88.31 98 SER A N 1
ATOM 679 C CA . SER A 1 98 ? 0.930 16.248 -11.881 1.00 88.31 98 SER A CA 1
ATOM 680 C C . SER A 1 98 ? 0.659 15.553 -10.542 1.00 88.31 98 SER A C 1
ATOM 682 O O . SER A 1 98 ? 1.162 14.457 -10.285 1.00 88.31 98 SER A O 1
ATOM 684 N N . SER A 1 99 ? -0.128 16.193 -9.677 1.00 91.88 99 SER A N 1
ATOM 685 C CA . SER A 1 99 ? -0.586 15.590 -8.423 1.00 91.88 99 SER A CA 1
ATOM 686 C C . SER A 1 99 ? -2.031 15.127 -8.554 1.00 91.88 99 SER A C 1
ATOM 688 O O . SER A 1 99 ? -2.897 15.905 -8.954 1.00 91.88 99 SER A O 1
ATOM 690 N N . VAL A 1 100 ? -2.285 13.875 -8.184 1.00 94.81 100 VAL A N 1
ATOM 691 C CA . VAL A 1 100 ? -3.591 13.217 -8.272 1.00 94.81 100 VAL A CA 1
ATOM 692 C C . VAL A 1 100 ? -3.929 12.575 -6.939 1.00 94.81 100 VAL A C 1
ATOM 694 O O . VAL A 1 100 ? -3.064 11.978 -6.299 1.00 94.81 100 VAL A O 1
ATOM 697 N N . VAL A 1 101 ? -5.185 12.717 -6.518 1.00 95.44 101 VAL A N 1
ATOM 698 C CA . VAL A 1 101 ? -5.702 12.154 -5.268 1.00 95.44 101 VAL A CA 1
ATOM 699 C C . VAL A 1 101 ? -6.902 11.264 -5.558 1.00 95.44 101 VAL A C 1
ATOM 701 O O . VAL A 1 101 ? -7.815 11.684 -6.267 1.00 95.44 101 VAL A O 1
ATOM 704 N N . GLU A 1 102 ? -6.908 10.045 -5.018 1.00 95.19 102 GLU A N 1
ATOM 705 C CA . GLU A 1 102 ? -7.961 9.061 -5.290 1.00 95.19 102 GLU A CA 1
ATOM 706 C C . GLU A 1 102 ? -8.356 8.246 -4.047 1.00 95.19 102 GLU A C 1
ATOM 708 O O . GLU A 1 102 ? -7.472 7.699 -3.380 1.00 95.19 102 GLU A O 1
ATOM 713 N N . PRO A 1 103 ? -9.661 8.091 -3.747 1.00 95.00 103 PRO A N 1
ATOM 714 C CA . PRO A 1 103 ? -10.791 8.762 -4.395 1.00 95.00 103 PRO A CA 1
ATOM 715 C C . PRO A 1 103 ? -10.777 10.276 -4.147 1.00 95.00 103 PRO A C 1
ATOM 717 O O . PRO A 1 103 ? -10.455 10.722 -3.047 1.00 95.00 103 PRO A O 1
ATOM 720 N N . SER A 1 104 ? -11.159 11.085 -5.137 1.00 94.06 104 SER A N 1
ATOM 721 C CA . SER A 1 104 ? -11.195 12.557 -4.996 1.00 94.06 104 SER A CA 1
ATOM 722 C C . SER A 1 104 ? -12.251 13.082 -4.008 1.00 94.06 104 SER A C 1
ATOM 724 O O . SER A 1 104 ? -12.184 14.235 -3.580 1.00 94.06 104 SER A O 1
ATOM 726 N N . SER A 1 105 ? -13.220 12.247 -3.621 1.00 93.81 105 SER A N 1
ATOM 727 C CA . SER A 1 105 ? -14.230 12.548 -2.602 1.00 93.81 105 SER A CA 1
ATOM 728 C C . SER A 1 105 ? -14.727 11.264 -1.918 1.00 93.81 105 SER A C 1
ATOM 730 O O . SER A 1 105 ? -14.542 10.181 -2.479 1.00 93.81 105 SER A O 1
ATOM 732 N N . PRO A 1 106 ? -15.344 11.360 -0.726 1.00 93.19 106 PRO A N 1
ATOM 733 C CA . PRO A 1 106 ? -15.930 10.214 -0.037 1.00 93.19 106 PRO A CA 1
ATOM 734 C C . PRO A 1 106 ? -16.979 9.453 -0.875 1.00 93.19 106 PRO A C 1
ATOM 736 O O . PRO A 1 106 ? -17.679 10.071 -1.682 1.00 93.19 106 PRO A O 1
ATOM 739 N N . PRO A 1 107 ? -17.183 8.144 -0.630 1.00 92.88 107 PRO A N 1
ATOM 740 C CA . PRO A 1 107 ? -16.518 7.334 0.389 1.00 92.88 107 PRO A CA 1
ATOM 741 C C . PRO A 1 107 ? -15.080 6.975 -0.002 1.00 92.88 107 PRO A C 1
ATOM 743 O O . PRO A 1 107 ? -14.796 6.616 -1.143 1.00 92.88 107 PRO A O 1
ATOM 746 N N . TYR A 1 108 ? -14.175 7.066 0.968 1.00 96.69 108 TYR A N 1
ATOM 747 C CA . TYR A 1 108 ? -12.787 6.639 0.800 1.00 96.69 108 TYR A CA 1
ATOM 748 C C . TYR A 1 108 ? -12.642 5.119 0.937 1.00 96.69 108 TYR A C 1
ATOM 750 O O . TYR A 1 108 ? -13.569 4.427 1.361 1.00 96.69 108 TYR A O 1
ATOM 758 N N . LEU A 1 109 ? -11.479 4.593 0.548 1.00 97.19 109 LEU A N 1
ATOM 759 C CA . LEU A 1 109 ? -11.243 3.153 0.479 1.00 97.19 109 LEU A CA 1
ATOM 760 C C . LEU A 1 109 ? -11.090 2.571 1.882 1.00 97.19 109 LEU A C 1
ATOM 762 O O . LEU A 1 109 ? -10.177 2.947 2.610 1.00 97.19 109 LEU A O 1
ATOM 766 N N . GLU A 1 110 ? -11.977 1.658 2.257 1.00 97.81 110 GLU A N 1
ATOM 767 C CA . GLU A 1 110 ? -11.938 1.000 3.560 1.00 97.81 110 GLU A CA 1
ATOM 768 C C . GLU A 1 110 ? -10.905 -0.134 3.580 1.00 97.81 110 GLU A C 1
ATOM 770 O O . GLU A 1 110 ? -10.826 -0.941 2.650 1.00 97.81 110 GLU A O 1
ATOM 775 N N . VAL A 1 111 ? -10.141 -0.213 4.667 1.00 97.44 111 VAL A N 1
ATOM 776 C CA . VAL A 1 111 ? -9.283 -1.352 5.005 1.00 97.44 111 VAL A CA 1
ATOM 777 C C . VAL A 1 111 ? -9.389 -1.622 6.498 1.00 97.44 111 VAL A C 1
ATOM 779 O O . VAL A 1 111 ? -9.311 -0.697 7.306 1.00 97.44 111 VAL A O 1
ATOM 782 N N . CYS A 1 112 ? -9.562 -2.887 6.867 1.00 96.62 112 CYS A N 1
ATOM 783 C CA . CYS A 1 112 ? -9.626 -3.314 8.258 1.00 96.62 112 CYS A CA 1
ATOM 784 C C . CYS A 1 112 ? -8.365 -4.096 8.602 1.00 96.62 112 CYS A C 1
ATOM 786 O O . CYS A 1 112 ? -7.999 -5.028 7.890 1.00 96.62 112 CYS A O 1
ATOM 788 N N . THR A 1 113 ? -7.683 -3.697 9.672 1.00 95.06 113 THR A N 1
ATOM 789 C CA . THR A 1 113 ? -6.577 -4.482 10.220 1.00 95.06 113 THR A CA 1
ATOM 790 C C . THR A 1 113 ? -7.097 -5.769 10.834 1.00 95.06 113 THR A C 1
ATOM 792 O O . THR A 1 113 ? -8.224 -5.856 11.319 1.00 95.06 113 THR A O 1
ATOM 795 N N . GLU A 1 114 ? -6.233 -6.770 10.855 1.00 90.88 114 GLU A N 1
ATOM 796 C CA . GLU A 1 114 ? -6.582 -8.084 11.374 1.00 90.88 114 GLU A CA 1
ATOM 797 C C . GLU A 1 114 ? -6.750 -8.071 12.894 1.00 90.88 114 GLU A C 1
ATOM 799 O O . GLU A 1 114 ? -6.170 -7.248 13.614 1.00 90.88 114 GLU A O 1
ATOM 804 N N . ALA A 1 115 ? -7.515 -9.026 13.414 1.00 87.62 115 ALA A N 1
ATOM 805 C CA . ALA A 1 115 ? -7.619 -9.202 14.852 1.00 87.62 115 ALA A CA 1
ATOM 806 C C . ALA A 1 115 ? -6.258 -9.582 15.457 1.00 87.62 115 ALA A C 1
ATOM 808 O O . ALA A 1 115 ? -5.467 -10.332 14.876 1.00 87.62 115 ALA A O 1
ATOM 809 N N . ALA A 1 116 ? -5.991 -9.106 16.676 1.00 79.19 116 ALA A N 1
ATOM 810 C CA . ALA A 1 116 ? -4.789 -9.479 17.412 1.00 79.19 116 ALA A CA 1
ATOM 811 C C . ALA A 1 116 ? -4.836 -10.977 17.771 1.00 79.19 116 ALA A C 1
ATOM 813 O O . ALA A 1 116 ? -5.376 -11.372 18.805 1.00 79.19 116 ALA A O 1
ATOM 814 N N . SER A 1 117 ? -4.271 -11.830 16.917 1.00 67.81 117 SER A N 1
ATOM 815 C CA . SER A 1 117 ? -4.222 -13.274 17.139 1.00 67.81 117 SER A CA 1
ATOM 816 C C . SER A 1 117 ? -2.850 -13.724 17.646 1.00 67.81 117 SER A C 1
ATOM 818 O O . SER A 1 117 ? -1.795 -13.206 17.271 1.00 67.81 117 SER A O 1
ATOM 820 N N . ARG A 1 118 ? -2.841 -14.755 18.500 1.00 57.34 118 ARG A N 1
ATOM 821 C CA . ARG A 1 118 ? -1.648 -15.591 18.673 1.00 57.34 118 ARG A CA 1
ATOM 822 C C . ARG A 1 118 ? -1.640 -16.556 17.494 1.00 57.34 118 ARG A C 1
ATOM 824 O O . ARG A 1 118 ? -2.441 -17.482 17.502 1.00 57.34 118 ARG A O 1
ATOM 831 N N . LYS A 1 119 ? -0.786 -16.307 16.493 1.00 57.81 119 LYS A N 1
ATOM 832 C CA . LYS A 1 119 ? -0.700 -17.073 15.234 1.00 57.81 119 LYS A CA 1
ATOM 833 C C . LYS A 1 119 ? -0.767 -18.574 15.480 1.00 57.81 119 LYS A C 1
ATOM 835 O O . LYS A 1 119 ? 0.219 -19.198 15.873 1.00 57.81 119 LYS A O 1
ATOM 840 N N . ALA A 1 120 ? -1.943 -19.132 15.244 1.00 56.88 120 ALA A N 1
ATOM 841 C CA . ALA A 1 120 ? -2.228 -20.534 15.410 1.00 56.88 120 ALA A CA 1
ATOM 842 C C . ALA A 1 120 ? -3.137 -20.968 14.257 1.00 56.88 120 ALA A C 1
ATOM 844 O O . ALA A 1 120 ? -4.135 -20.310 13.984 1.00 56.88 120 ALA A O 1
ATOM 845 N N . ASN A 1 121 ? -2.785 -22.041 13.550 1.00 61.25 121 ASN A N 1
ATOM 846 C CA . ASN A 1 121 ? -3.630 -22.605 12.501 1.00 61.25 121 ASN A CA 1
ATOM 847 C C . ASN A 1 121 ? -4.957 -23.131 13.086 1.00 61.25 121 ASN A C 1
ATOM 849 O O . ASN A 1 121 ? -5.147 -23.148 14.302 1.00 61.25 121 ASN A O 1
ATOM 853 N N . ALA A 1 122 ? -5.854 -23.650 12.241 1.00 60.91 122 ALA A N 1
ATOM 854 C CA . ALA A 1 122 ? -7.130 -24.240 12.677 1.00 60.91 122 ALA A CA 1
ATOM 855 C C . ALA A 1 122 ? -6.996 -25.373 13.728 1.00 60.91 122 ALA A C 1
ATOM 857 O O . ALA A 1 122 ? -7.984 -25.780 14.332 1.00 60.91 122 ALA A O 1
ATOM 858 N N . LEU A 1 123 ? -5.780 -25.883 13.959 1.00 66.12 123 LEU A N 1
ATOM 859 C CA . LEU A 1 123 ? -5.440 -26.894 14.964 1.00 66.12 123 LEU A CA 1
ATOM 860 C C . LEU A 1 123 ? -4.708 -26.310 16.188 1.00 66.12 123 LEU A C 1
ATOM 862 O O . LEU A 1 123 ? -4.143 -27.068 16.977 1.00 66.12 123 LEU A O 1
ATOM 866 N N . GLY A 1 124 ? -4.656 -24.985 16.342 1.00 60.69 124 GLY A N 1
ATOM 867 C CA . GLY A 1 124 ? -3.991 -24.327 17.465 1.00 60.69 124 GLY A CA 1
ATOM 868 C C . GLY A 1 124 ? -2.455 -24.336 17.400 1.00 60.69 124 GLY A C 1
ATOM 869 O O . GLY A 1 124 ? -1.806 -24.050 18.404 1.00 60.69 124 GLY A O 1
ATOM 870 N N . ARG A 1 125 ? -1.846 -24.694 16.259 1.00 58.28 125 ARG A N 1
ATOM 871 C CA . ARG A 1 125 ? -0.381 -24.810 16.112 1.00 58.28 125 ARG A CA 1
ATOM 872 C C . ARG A 1 125 ? 0.222 -23.545 15.513 1.00 58.28 125 ARG A C 1
ATOM 874 O O . ARG A 1 125 ? -0.415 -22.992 14.623 1.00 58.28 125 ARG A O 1
ATOM 881 N N . PRO A 1 126 ? 1.452 -23.148 15.890 1.00 58.09 126 PRO A N 1
ATOM 882 C CA . PRO A 1 126 ? 2.147 -22.037 15.247 1.00 58.09 126 PRO A CA 1
ATOM 883 C C . PRO A 1 126 ? 2.076 -22.145 13.723 1.00 58.09 126 PRO A C 1
ATOM 885 O O . PRO A 1 126 ? 2.338 -23.214 13.165 1.00 58.09 126 PRO A O 1
ATOM 888 N N . ILE A 1 127 ? 1.686 -21.057 13.064 1.00 64.50 127 ILE A N 1
ATOM 889 C CA . ILE A 1 127 ? 1.724 -20.974 11.603 1.00 64.50 127 ILE A CA 1
ATOM 890 C C . ILE A 1 127 ? 3.202 -21.038 11.203 1.00 64.50 127 ILE A C 1
ATOM 892 O O . ILE A 1 127 ? 4.006 -20.242 11.696 1.00 64.50 127 ILE A O 1
ATOM 896 N N . ALA A 1 128 ? 3.569 -22.030 10.385 1.00 61.88 128 ALA A N 1
ATOM 897 C CA . ALA A 1 128 ? 4.928 -22.156 9.875 1.00 61.88 128 ALA A CA 1
ATOM 898 C C . ALA A 1 128 ? 5.265 -20.896 9.069 1.00 61.88 128 ALA A C 1
ATOM 900 O O . ALA A 1 128 ? 4.513 -20.499 8.182 1.00 61.88 128 ALA A O 1
ATOM 901 N N . ASN A 1 129 ? 6.357 -20.235 9.451 1.00 69.56 129 ASN A N 1
ATOM 902 C CA . ASN A 1 129 ? 6.858 -19.061 8.759 1.00 69.56 129 ASN A CA 1
ATOM 903 C C . ASN A 1 129 ? 7.667 -19.521 7.543 1.00 69.56 129 ASN A C 1
ATOM 905 O O . ASN A 1 129 ? 8.858 -19.815 7.674 1.00 69.56 129 ASN A O 1
ATOM 909 N N . ASP A 1 130 ? 7.006 -19.617 6.396 1.00 82.12 130 ASP A N 1
ATOM 910 C CA . ASP A 1 130 ? 7.657 -19.969 5.143 1.00 82.12 130 ASP A CA 1
ATOM 911 C C . ASP A 1 130 ? 7.872 -18.721 4.282 1.00 82.12 130 ASP A C 1
ATOM 913 O O . ASP A 1 130 ? 7.016 -17.841 4.177 1.00 82.12 130 ASP A O 1
ATOM 917 N N . LEU A 1 131 ? 9.026 -18.671 3.619 1.00 86.44 131 LEU A N 1
ATOM 918 C CA . LEU A 1 131 ? 9.328 -17.667 2.606 1.00 86.44 131 LEU A CA 1
ATOM 919 C C . LEU A 1 131 ? 9.077 -18.266 1.225 1.00 86.44 131 LEU A C 1
ATOM 921 O O . LEU A 1 131 ? 9.687 -19.273 0.856 1.00 86.44 131 LEU A O 1
ATOM 925 N N . ILE A 1 132 ? 8.235 -17.616 0.425 1.00 88.50 132 ILE A N 1
ATOM 926 C CA . ILE A 1 132 ? 8.064 -17.973 -0.984 1.00 88.50 132 ILE A CA 1
ATOM 927 C C . ILE A 1 132 ? 8.958 -17.077 -1.825 1.00 88.50 132 ILE A C 1
ATOM 929 O O . ILE A 1 132 ? 8.793 -15.860 -1.845 1.00 88.50 132 ILE A O 1
ATOM 933 N N . ARG A 1 133 ? 9.876 -17.694 -2.574 1.00 91.62 133 ARG A N 1
ATOM 934 C CA . ARG A 1 133 ? 10.689 -17.017 -3.587 1.00 91.62 133 ARG A CA 1
ATOM 935 C C . ARG A 1 133 ? 10.132 -17.286 -4.978 1.00 91.62 133 ARG A C 1
ATOM 937 O O . ARG A 1 133 ? 9.992 -18.442 -5.371 1.00 91.62 133 ARG A O 1
ATOM 944 N N . HIS A 1 134 ? 9.908 -16.225 -5.743 1.00 91.88 134 HIS A N 1
ATOM 945 C CA . HIS A 1 134 ? 9.478 -16.306 -7.134 1.00 91.88 134 HIS A CA 1
ATOM 946 C C . HIS A 1 134 ? 10.391 -15.474 -8.041 1.00 91.88 134 HIS A C 1
ATOM 948 O O . HIS A 1 134 ? 10.872 -14.411 -7.647 1.00 91.88 134 HIS A O 1
ATOM 954 N N . GLY A 1 135 ? 10.670 -15.977 -9.245 1.00 92.94 135 GLY A N 1
ATOM 955 C CA . GLY A 1 135 ? 11.441 -15.256 -10.256 1.00 92.94 135 GLY A CA 1
ATOM 956 C C . GLY A 1 135 ? 10.512 -14.478 -11.179 1.00 92.94 135 GLY A C 1
ATOM 957 O O . GLY A 1 135 ? 9.676 -15.087 -11.836 1.00 92.94 135 GLY A O 1
ATOM 958 N N . ILE A 1 136 ? 10.674 -13.157 -11.247 1.00 92.38 136 ILE A N 1
ATOM 959 C CA . ILE A 1 136 ? 9.879 -12.274 -12.103 1.00 92.38 136 ILE A CA 1
ATOM 960 C C . ILE A 1 136 ? 10.716 -11.829 -13.301 1.00 92.38 136 ILE A C 1
ATOM 962 O O . ILE A 1 136 ? 11.716 -11.115 -13.172 1.00 92.38 136 ILE A O 1
ATOM 966 N N . LEU A 1 137 ? 10.286 -12.261 -14.479 1.00 92.81 137 LEU A N 1
ATOM 967 C CA . LEU A 1 137 ? 10.890 -11.914 -15.758 1.00 92.81 137 LEU A CA 1
ATOM 968 C C . LEU A 1 137 ? 9.951 -10.992 -16.537 1.00 92.81 137 LEU A C 1
ATOM 970 O O . LEU A 1 137 ? 8.742 -10.971 -16.304 1.00 92.81 137 LEU A O 1
ATOM 974 N N . ALA A 1 138 ? 10.519 -10.221 -17.455 1.00 90.50 138 ALA A N 1
ATOM 975 C CA . ALA A 1 138 ? 9.774 -9.434 -18.420 1.00 90.50 138 ALA A CA 1
ATOM 976 C C . ALA A 1 138 ? 8.988 -10.360 -19.376 1.00 90.50 138 ALA A C 1
ATOM 978 O O . ALA A 1 138 ? 9.232 -11.571 -19.406 1.00 90.50 138 ALA A O 1
ATOM 979 N N . PRO A 1 139 ? 8.063 -9.824 -20.198 1.00 90.19 139 PRO A N 1
ATOM 980 C CA . PRO A 1 139 ? 7.263 -10.634 -21.124 1.00 90.19 139 PRO A CA 1
ATOM 981 C C . PRO A 1 139 ? 8.074 -11.444 -22.148 1.00 90.19 139 PRO A C 1
ATOM 983 O O . PRO A 1 139 ? 7.543 -12.374 -22.746 1.00 90.19 139 PRO A O 1
ATOM 986 N N . ASP A 1 140 ? 9.351 -11.108 -22.348 1.00 92.06 140 ASP A N 1
ATOM 987 C CA . ASP A 1 140 ? 10.284 -11.881 -23.173 1.00 92.06 140 ASP A CA 1
ATOM 988 C C . ASP A 1 140 ? 10.700 -13.224 -22.542 1.00 92.06 140 ASP A C 1
ATOM 990 O O . ASP A 1 140 ? 11.331 -14.048 -23.203 1.00 92.06 140 ASP A O 1
ATOM 994 N N . GLY A 1 141 ? 10.350 -13.453 -21.272 1.00 90.56 141 GLY A N 1
ATOM 995 C CA . GLY A 1 141 ? 10.671 -14.662 -20.523 1.00 90.56 141 GLY A CA 1
ATOM 996 C C . GLY A 1 141 ? 12.154 -14.812 -20.178 1.00 90.56 141 GLY A C 1
ATOM 997 O O . GLY A 1 141 ? 12.560 -15.903 -19.781 1.00 90.56 141 GLY A O 1
ATOM 998 N N . ALA A 1 142 ? 12.967 -13.761 -20.326 1.00 92.56 142 ALA A N 1
ATOM 999 C CA . ALA A 1 142 ? 14.420 -13.826 -20.157 1.00 92.56 142 ALA A CA 1
ATOM 1000 C C . ALA A 1 142 ? 14.998 -12.654 -19.351 1.00 92.56 142 ALA A C 1
ATOM 1002 O O . ALA A 1 142 ? 15.888 -12.857 -18.523 1.00 92.56 142 ALA A O 1
ATOM 1003 N N . THR A 1 143 ? 14.506 -11.434 -19.563 1.00 93.44 143 THR A N 1
ATOM 1004 C CA . THR A 1 143 ? 15.048 -10.238 -18.913 1.00 93.44 143 THR A CA 1
ATOM 1005 C C . THR A 1 143 ? 14.498 -10.113 -17.489 1.00 93.44 143 THR A C 1
ATOM 1007 O O . THR A 1 143 ? 13.283 -10.173 -17.307 1.00 93.44 143 THR A O 1
ATOM 1010 N N . PRO A 1 144 ? 15.330 -9.911 -16.450 1.00 91.94 144 PRO A N 1
ATOM 1011 C CA . PRO A 1 144 ? 14.835 -9.652 -15.099 1.00 91.94 144 PRO A CA 1
ATOM 1012 C C . PRO A 1 144 ? 13.947 -8.404 -15.030 1.00 91.94 144 PRO A C 1
ATOM 1014 O O . PRO A 1 144 ? 14.380 -7.312 -15.397 1.00 91.94 144 PRO A O 1
ATOM 1017 N N . ALA A 1 145 ? 12.735 -8.539 -14.489 1.00 91.12 145 ALA A N 1
ATOM 1018 C CA . ALA A 1 145 ? 11.809 -7.421 -14.308 1.00 91.12 145 ALA A CA 1
ATOM 1019 C C . ALA A 1 145 ? 12.058 -6.711 -12.965 1.00 91.12 145 ALA A C 1
ATOM 1021 O O . ALA A 1 145 ? 11.232 -6.749 -12.055 1.00 91.12 145 ALA A O 1
ATOM 1022 N N . ALA A 1 146 ? 13.238 -6.106 -12.805 1.00 90.81 146 ALA A N 1
ATOM 1023 C CA . ALA A 1 146 ? 13.589 -5.386 -11.579 1.00 90.81 146 ALA A CA 1
ATOM 1024 C C . ALA A 1 146 ? 12.591 -4.248 -11.303 1.00 90.81 146 ALA A C 1
ATOM 1026 O O . ALA A 1 146 ? 12.282 -3.465 -12.196 1.00 90.81 146 ALA A O 1
ATOM 1027 N N . GLY A 1 147 ? 12.099 -4.153 -10.068 1.00 90.81 147 GLY A N 1
ATOM 1028 C CA . GLY A 1 147 ? 11.082 -3.181 -9.670 1.00 90.81 147 GLY A CA 1
ATOM 1029 C C . GLY A 1 147 ? 9.640 -3.605 -9.955 1.00 90.81 147 GLY A C 1
ATOM 1030 O O . GLY A 1 147 ? 8.730 -2.914 -9.507 1.00 90.81 147 GLY A O 1
ATOM 1031 N N . ALA A 1 148 ? 9.407 -4.727 -10.645 1.00 93.00 148 ALA A N 1
ATOM 1032 C CA . ALA A 1 148 ? 8.064 -5.280 -10.789 1.00 93.00 148 ALA A CA 1
ATOM 1033 C C . ALA A 1 148 ? 7.522 -5.750 -9.432 1.00 93.00 148 ALA A C 1
ATOM 1035 O O . ALA A 1 148 ? 8.271 -6.260 -8.595 1.00 93.00 148 ALA A O 1
ATOM 1036 N N . LEU A 1 149 ? 6.215 -5.598 -9.230 1.00 94.44 149 LEU A N 1
ATOM 1037 C CA . LEU A 1 149 ? 5.536 -6.007 -8.007 1.00 94.44 149 LEU A CA 1
ATOM 1038 C C . LEU A 1 149 ? 4.853 -7.363 -8.193 1.00 94.44 149 LEU A C 1
ATOM 1040 O O . LEU A 1 149 ? 4.078 -7.556 -9.128 1.00 94.44 149 LEU A O 1
ATOM 1044 N N . MET A 1 150 ? 5.105 -8.285 -7.270 1.00 94.50 150 MET A N 1
ATOM 1045 C CA . MET A 1 150 ? 4.319 -9.501 -7.105 1.00 94.50 150 MET A CA 1
ATOM 1046 C C . MET A 1 150 ? 3.255 -9.270 -6.040 1.00 94.50 150 MET A C 1
ATOM 1048 O O . MET A 1 150 ? 3.591 -8.871 -4.928 1.00 94.50 150 MET A O 1
ATOM 1052 N N . LEU A 1 151 ? 2.003 -9.587 -6.370 1.00 94.50 151 LEU A N 1
ATOM 1053 C CA . LEU A 1 151 ? 0.920 -9.765 -5.408 1.00 94.50 151 LEU A CA 1
ATOM 1054 C C . LEU A 1 151 ? 0.620 -11.261 -5.289 1.00 94.50 151 LEU A C 1
ATOM 1056 O O . LEU A 1 151 ? 0.289 -11.913 -6.279 1.00 94.50 151 LEU A O 1
ATOM 1060 N N . LEU A 1 152 ? 0.765 -11.809 -4.088 1.00 92.31 152 LEU A N 1
ATOM 1061 C CA . LEU A 1 152 ? 0.524 -13.213 -3.783 1.00 92.31 152 LEU A CA 1
ATOM 1062 C C . LEU A 1 152 ? -0.757 -13.339 -2.956 1.00 92.31 152 LEU A C 1
ATOM 1064 O O . LEU A 1 152 ? -0.763 -13.063 -1.759 1.00 92.31 152 LEU A O 1
ATOM 1068 N N . SER A 1 153 ? -1.830 -13.795 -3.595 1.00 90.88 153 SER A N 1
ATOM 1069 C CA . SER A 1 153 ? -3.068 -14.188 -2.919 1.00 90.88 153 S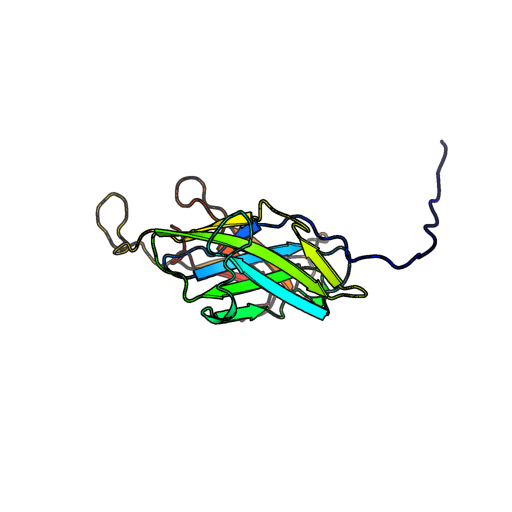ER A CA 1
ATOM 1070 C C . SER A 1 153 ? -3.082 -15.695 -2.695 1.00 90.88 153 SER A C 1
ATOM 1072 O O . SER A 1 153 ? -2.837 -16.462 -3.628 1.00 90.88 153 SER A O 1
ATOM 1074 N N . VAL A 1 154 ? -3.424 -16.128 -1.481 1.00 84.81 154 VAL A N 1
ATOM 1075 C CA . VAL A 1 154 ? -3.616 -17.547 -1.160 1.00 84.81 154 VAL A CA 1
ATOM 1076 C C . VAL A 1 154 ? -5.080 -17.766 -0.774 1.00 84.81 154 VAL A C 1
ATOM 1078 O O . VAL A 1 154 ? -5.469 -17.464 0.356 1.00 84.81 154 VAL A O 1
ATOM 1081 N N . PRO A 1 155 ? -5.918 -18.252 -1.709 1.00 80.62 155 PRO A N 1
ATOM 1082 C CA . PRO A 1 155 ? -7.346 -18.411 -1.469 1.00 80.62 155 PRO A CA 1
ATOM 1083 C C . PRO A 1 155 ? -7.638 -19.238 -0.213 1.00 80.62 155 PRO A C 1
ATOM 1085 O O . PRO A 1 155 ? -7.096 -20.328 -0.037 1.00 80.62 155 PRO A O 1
ATOM 1088 N N . GLY A 1 156 ? -8.520 -18.721 0.643 1.00 75.44 156 GLY A N 1
ATOM 1089 C CA . GLY A 1 156 ? -8.963 -19.398 1.864 1.00 75.44 156 GLY A CA 1
ATOM 1090 C C . GLY A 1 156 ? -8.017 -19.290 3.063 1.00 75.44 156 GLY A C 1
ATOM 1091 O O . GLY A 1 156 ? -8.358 -19.824 4.115 1.00 75.44 156 GLY A O 1
ATOM 1092 N N . LEU A 1 157 ? -6.867 -18.617 2.928 1.00 75.25 157 LEU A N 1
ATOM 1093 C CA . LEU A 1 157 ? -5.953 -18.342 4.044 1.00 75.25 157 LEU A CA 1
ATOM 1094 C C . LEU A 1 157 ? -5.830 -16.863 4.403 1.00 75.25 157 LEU A C 1
ATOM 1096 O O . LEU A 1 157 ? -5.323 -16.584 5.479 1.00 75.25 157 LEU A O 1
ATOM 1100 N N . GLY A 1 158 ? -6.273 -15.956 3.532 1.00 76.94 158 GLY A N 1
ATOM 1101 C CA . GLY A 1 158 ? -6.367 -14.554 3.893 1.00 76.94 158 GLY A CA 1
ATOM 1102 C C . GLY A 1 158 ? -7.173 -13.694 2.937 1.00 76.94 158 GLY A C 1
ATOM 1103 O O . GLY A 1 158 ? -7.385 -14.066 1.777 1.00 76.94 158 GLY A O 1
ATOM 1104 N N . ALA A 1 159 ? -7.652 -12.559 3.446 1.00 86.38 159 ALA A N 1
ATOM 1105 C CA . ALA A 1 159 ? -8.486 -11.622 2.688 1.00 86.38 159 ALA A CA 1
ATOM 1106 C C . ALA A 1 159 ? -7.661 -10.711 1.765 1.00 86.38 159 ALA A C 1
ATOM 1108 O O . ALA A 1 159 ? -8.149 -10.276 0.720 1.00 86.38 159 ALA A O 1
ATOM 1109 N N . HIS A 1 160 ? -6.401 -10.461 2.126 1.00 91.50 160 HIS A N 1
ATOM 1110 C CA . HIS A 1 160 ? -5.520 -9.533 1.429 1.00 91.50 160 HIS A CA 1
ATOM 1111 C C . HIS A 1 160 ? -4.277 -10.237 0.863 1.00 91.50 160 HIS A C 1
ATOM 1113 O O . HIS A 1 160 ? -3.755 -11.171 1.475 1.00 91.50 160 HIS A O 1
ATOM 1119 N N . PRO A 1 161 ? -3.785 -9.822 -0.319 1.00 94.00 161 PRO A N 1
ATOM 1120 C CA . PRO A 1 161 ? -2.546 -10.349 -0.871 1.00 94.00 161 PRO A CA 1
ATOM 1121 C C . PRO A 1 161 ? -1.332 -9.925 -0.041 1.00 94.00 161 PRO A C 1
ATOM 1123 O O . PRO A 1 161 ? -1.312 -8.861 0.575 1.00 94.00 161 PRO A O 1
ATOM 1126 N N . LEU A 1 162 ? -0.267 -10.713 -0.129 1.00 92.75 162 LEU A N 1
ATOM 1127 C CA . LEU A 1 162 ? 1.083 -10.286 0.234 1.00 92.75 162 LEU A CA 1
ATOM 1128 C C . LEU A 1 162 ? 1.730 -9.588 -0.957 1.00 92.75 162 LEU A C 1
ATOM 1130 O O . LEU A 1 162 ? 1.461 -9.966 -2.099 1.00 92.75 162 LEU A O 1
ATOM 1134 N N . SER A 1 163 ? 2.605 -8.613 -0.724 1.00 94.06 163 SER A N 1
ATOM 1135 C CA . SER A 1 163 ? 3.276 -7.902 -1.811 1.00 94.06 163 SER A CA 1
ATOM 1136 C C . SER A 1 163 ? 4.796 -7.860 -1.669 1.00 94.06 163 SER A C 1
ATOM 1138 O O . SER A 1 163 ? 5.344 -7.604 -0.598 1.00 94.06 163 SER A O 1
ATOM 1140 N N . ALA A 1 164 ? 5.499 -8.096 -2.777 1.00 93.50 164 ALA A N 1
ATOM 1141 C CA . ALA A 1 164 ? 6.958 -8.105 -2.808 1.00 93.50 164 ALA A CA 1
ATOM 1142 C C . ALA A 1 164 ? 7.498 -7.601 -4.147 1.00 93.50 164 ALA A C 1
ATOM 1144 O O . ALA A 1 164 ? 7.051 -8.030 -5.212 1.00 93.50 164 ALA A O 1
ATOM 1145 N N . PHE A 1 165 ? 8.501 -6.727 -4.103 1.00 94.00 165 PHE A N 1
ATOM 1146 C CA . PHE A 1 165 ? 9.172 -6.248 -5.308 1.00 94.00 165 PHE A CA 1
ATOM 1147 C C . PHE A 1 165 ? 10.274 -7.205 -5.764 1.00 94.00 165 PHE A C 1
ATOM 1149 O O . PHE A 1 165 ? 11.098 -7.658 -4.964 1.00 94.00 165 PHE A O 1
ATOM 1156 N N . ALA A 1 166 ? 10.360 -7.442 -7.072 1.00 92.31 166 ALA A N 1
ATOM 1157 C CA . ALA A 1 166 ? 11.541 -8.047 -7.673 1.00 92.31 166 ALA A CA 1
ATOM 1158 C C . ALA A 1 166 ? 12.739 -7.107 -7.523 1.00 92.31 166 ALA A C 1
ATOM 1160 O O . ALA A 1 166 ? 12.695 -5.952 -7.947 1.00 92.31 166 ALA A O 1
ATOM 1161 N N . GLY A 1 167 ? 13.821 -7.596 -6.922 1.00 84.62 167 GLY A N 1
ATOM 1162 C CA . GLY A 1 167 ? 14.972 -6.751 -6.594 1.00 84.62 167 GLY A CA 1
ATOM 1163 C C . GLY A 1 167 ? 14.846 -5.994 -5.262 1.00 84.62 167 GLY A C 1
ATOM 1164 O O . GLY A 1 167 ? 15.780 -5.298 -4.869 1.00 84.62 167 GLY A O 1
ATOM 1165 N N . GLY A 1 168 ? 13.721 -6.125 -4.548 1.00 80.19 168 GLY A N 1
ATOM 1166 C CA . GLY A 1 168 ? 13.445 -5.449 -3.275 1.00 80.19 168 GLY A CA 1
ATOM 1167 C C . GLY A 1 168 ? 14.139 -6.114 -2.085 1.00 80.19 168 GLY A C 1
ATOM 1168 O O . GLY A 1 168 ? 13.479 -6.697 -1.233 1.00 80.19 168 GLY A O 1
ATOM 1169 N N . GLY A 1 169 ? 15.473 -6.072 -2.049 1.00 77.69 169 GLY A N 1
ATOM 1170 C CA . GLY A 1 169 ? 16.292 -6.651 -0.969 1.00 77.69 169 GLY A CA 1
ATOM 1171 C C . GLY A 1 169 ? 17.002 -7.963 -1.324 1.00 77.69 169 GLY A C 1
ATOM 1172 O O . GLY A 1 169 ? 17.795 -8.469 -0.534 1.00 77.69 169 GLY A O 1
ATOM 1173 N N . LEU A 1 170 ? 16.779 -8.491 -2.529 1.00 80.81 170 LEU A N 1
ATOM 1174 C CA . LEU A 1 170 ? 17.506 -9.629 -3.096 1.00 80.81 170 LEU A CA 1
ATOM 1175 C C . LEU A 1 170 ? 17.906 -9.338 -4.544 1.00 80.81 170 LEU A C 1
ATOM 1177 O O . LEU A 1 170 ? 17.275 -8.502 -5.184 1.00 80.81 170 LEU A O 1
ATOM 1181 N N . PRO A 1 171 ? 18.903 -10.039 -5.110 1.00 83.94 171 PRO A N 1
ATOM 1182 C CA . PRO A 1 171 ? 19.217 -9.906 -6.525 1.00 83.94 171 PRO A CA 1
ATOM 1183 C C . PRO A 1 171 ? 18.022 -10.268 -7.422 1.00 83.94 171 PRO A C 1
ATOM 1185 O O . PRO A 1 171 ? 17.402 -11.336 -7.284 1.00 83.94 171 PRO A O 1
ATOM 1188 N N . SER A 1 172 ? 17.732 -9.392 -8.386 1.00 82.00 172 SER A N 1
ATOM 1189 C CA . SER A 1 172 ? 16.815 -9.676 -9.493 1.00 82.00 172 SER A CA 1
ATOM 1190 C C . SER A 1 172 ? 17.224 -10.974 -10.207 1.00 82.00 172 SER A C 1
ATOM 1192 O O . SER A 1 172 ? 18.419 -11.264 -10.301 1.00 82.00 172 SER A O 1
ATOM 1194 N N . PRO A 1 173 ? 16.270 -11.781 -10.705 1.00 88.06 173 PRO A N 1
ATOM 1195 C CA . PRO A 1 173 ? 14.833 -11.509 -10.855 1.00 88.06 173 PRO A CA 1
ATOM 1196 C C . PRO A 1 173 ? 13.972 -11.859 -9.625 1.00 88.06 173 PRO A C 1
ATOM 1198 O O . PRO A 1 173 ? 12.774 -12.075 -9.759 1.00 88.06 173 PRO A O 1
ATOM 1201 N N . SER A 1 174 ? 14.546 -11.993 -8.429 1.00 91.81 174 SER A N 1
ATOM 1202 C CA . SER A 1 174 ? 13.819 -12.582 -7.295 1.00 91.81 174 SER A CA 1
ATOM 1203 C C . SER A 1 174 ? 12.918 -11.579 -6.577 1.00 91.81 174 SER A C 1
ATOM 1205 O O . SER A 1 174 ? 13.388 -10.510 -6.189 1.00 91.81 174 SER A O 1
ATOM 1207 N N . ALA A 1 175 ? 11.680 -11.986 -6.300 1.00 91.50 175 ALA A N 1
ATOM 1208 C CA . ALA A 1 175 ? 10.828 -11.428 -5.253 1.00 91.50 175 ALA A CA 1
ATOM 1209 C C . ALA A 1 175 ? 10.618 -12.485 -4.159 1.00 91.50 175 ALA A C 1
ATOM 1211 O O . ALA A 1 175 ? 10.545 -13.683 -4.457 1.00 91.50 175 ALA A O 1
ATOM 1212 N N . VAL A 1 176 ? 10.548 -12.056 -2.898 1.00 90.19 176 VAL A N 1
ATOM 1213 C CA . VAL A 1 176 ? 10.285 -12.942 -1.757 1.00 90.19 176 VAL A CA 1
ATOM 1214 C C . VAL A 1 176 ? 9.119 -12.404 -0.952 1.00 90.19 176 VAL A C 1
ATOM 1216 O O . VAL A 1 176 ? 9.167 -11.269 -0.491 1.00 90.19 176 VAL A O 1
ATOM 1219 N N . ALA A 1 177 ? 8.090 -13.231 -0.797 1.00 88.38 177 ALA A N 1
ATOM 1220 C CA . ALA A 1 177 ? 6.957 -12.964 0.071 1.00 88.38 177 ALA A CA 1
ATOM 1221 C C . ALA A 1 177 ? 7.098 -13.784 1.354 1.00 88.38 177 ALA A C 1
ATOM 1223 O O . ALA A 1 177 ? 7.389 -14.983 1.307 1.00 88.38 177 ALA A O 1
ATOM 1224 N N . ASP A 1 178 ? 6.887 -13.121 2.484 1.00 86.00 178 ASP A N 1
ATOM 1225 C CA . ASP A 1 178 ? 6.870 -13.743 3.799 1.00 86.00 178 ASP A CA 1
ATOM 1226 C C . ASP A 1 178 ? 5.433 -14.147 4.155 1.00 86.00 178 ASP A C 1
ATOM 1228 O O . ASP A 1 178 ? 4.565 -13.290 4.339 1.00 86.00 178 ASP A O 1
ATOM 1232 N N . LEU A 1 179 ? 5.177 -15.457 4.254 1.00 84.50 179 LEU A N 1
ATOM 1233 C CA . LEU A 1 179 ? 3.853 -15.979 4.597 1.00 84.50 179 LEU A CA 1
ATOM 1234 C C . LEU A 1 179 ? 3.482 -15.757 6.063 1.00 84.50 179 LEU A C 1
ATOM 1236 O O . LEU A 1 179 ? 2.348 -16.031 6.454 1.00 84.50 179 LEU A O 1
ATOM 1240 N N . HIS A 1 180 ? 4.395 -15.233 6.882 1.00 77.75 180 HIS A N 1
ATOM 1241 C CA . HIS A 1 180 ? 4.086 -14.837 8.243 1.00 77.75 180 HIS A CA 1
ATOM 1242 C C . HIS A 1 180 ? 2.926 -13.843 8.290 1.00 77.75 180 HIS A C 1
ATOM 1244 O O . HIS A 1 180 ? 2.172 -13.867 9.257 1.00 77.75 180 HIS A O 1
ATOM 1250 N N . ASN A 1 181 ? 2.756 -12.995 7.276 1.00 70.44 181 ASN A N 1
ATOM 1251 C CA . ASN A 1 181 ? 1.713 -11.968 7.250 1.00 70.44 181 ASN A CA 1
ATOM 1252 C C . ASN A 1 181 ? 0.436 -12.403 6.517 1.00 70.44 181 ASN A C 1
ATOM 1254 O O . ASN A 1 181 ? -0.354 -11.556 6.119 1.00 70.44 181 ASN A O 1
ATOM 1258 N N . LEU A 1 182 ? 0.240 -13.708 6.323 1.00 75.50 182 LEU A N 1
ATOM 1259 C CA . LEU A 1 182 ? -1.003 -14.253 5.794 1.00 75.50 182 LEU A CA 1
ATOM 1260 C C . LEU A 1 182 ? -2.008 -14.422 6.948 1.00 75.50 182 LEU A C 1
ATOM 1262 O O . LEU A 1 182 ? -1.767 -15.221 7.859 1.00 75.50 182 LEU A O 1
ATOM 1266 N N . PHE A 1 183 ? -3.086 -13.642 6.915 1.00 69.12 183 PHE A N 1
ATOM 1267 C CA . PHE A 1 183 ? -4.159 -13.600 7.911 1.00 69.12 183 PHE A CA 1
ATOM 1268 C C . PHE A 1 183 ? -5.518 -13.722 7.230 1.00 69.12 183 PHE A C 1
ATOM 1270 O O . PHE A 1 183 ? -5.669 -13.081 6.161 1.00 69.12 183 PHE A O 1
#

Radius of gyration: 18.38 Å; chains: 1; bounding box: 36×45×62 Å

Foldseek 3Di:
DDDDDDDDDDDPDDWDKDDWFWALFAQFKIKTKIFTPAAFPDKWKWKALDQQRPHTPQVQWDKAWDPQQSRVRITMIIIGGHHGQGKIFMWMWTDDSHIDIPPPGGRGHIDTHHHPDPQAPPVGHHDDWDKDKDADADPVVPHQPFSDKDWADDPPQADHTHIWTCVRPDDPSITITTCNSGD

Organism: NCBI:txid412755